Protein AF-A0A060CBF1-F1 (afdb_monomer_lite)

Organism: NCBI:txid538949

InterPro domains:
  IPR031704 Glycosyl hydrolase family 36, N-terminal [PF16875] (10-104)
  IPR038417 Alpha-galactosidase, N-terminal domain superfamily [G3DSA:2.70.98.60] (3-105)

Sequence (105 aa):
FLFWLFAKLGTNKYYLNSFSGGWGMEMKLEETLLTHGLKRIESRKEVRATQAENPSFMLSLDVPLSENYGHVIGGALAWSGNFALNFELDEFNILNIIGGINSYS

Radius of gyration: 14.05 Å; chains: 1; bounding box: 37×28×36 Å

Structure (mmCIF, N/CA/C/O backbone):
data_AF-A0A060CBF1-F1
#
_entry.id   AF-A0A060CBF1-F1
#
loop_
_atom_site.group_PDB
_atom_site.id
_atom_site.type_symbol
_atom_site.label_atom_id
_atom_site.label_alt_id
_atom_site.label_comp_id
_atom_site.label_asym_id
_atom_site.label_entity_id
_atom_site.label_seq_id
_atom_site.pdbx_PDB_ins_code
_atom_site.Cartn_x
_atom_site.Cartn_y
_atom_site.Cartn_z
_atom_site.occupancy
_atom_site.B_iso_or_equiv
_atom_site.auth_seq_id
_atom_site.auth_comp_id
_atom_site.auth_asym_id
_atom_site.auth_atom_id
_atom_site.pdbx_PDB_model_num
ATOM 1 N N . PHE A 1 1 ? -5.651 -0.949 -24.890 1.00 32.31 1 PHE A N 1
ATOM 2 C CA . PHE A 1 1 ? -6.467 -1.454 -23.770 1.00 32.31 1 PHE A CA 1
ATOM 3 C C . PHE A 1 1 ? -5.819 -0.986 -22.470 1.00 32.31 1 PHE A C 1
ATOM 5 O O . PHE A 1 1 ? -4.812 -1.557 -22.081 1.00 32.31 1 PHE A O 1
ATOM 12 N N . LEU A 1 2 ? -6.294 0.118 -21.873 1.00 39.16 2 LEU A N 1
ATOM 13 C CA . LEU A 1 2 ? -5.759 0.632 -20.602 1.00 39.16 2 LEU A CA 1
ATOM 14 C C . LEU A 1 2 ? -6.369 -0.171 -19.448 1.00 39.16 2 LEU A C 1
ATOM 16 O O . LEU A 1 2 ? -7.571 -0.082 -19.209 1.00 39.16 2 LEU A O 1
ATOM 20 N N . PHE A 1 3 ? -5.543 -0.948 -18.754 1.00 43.44 3 PHE A N 1
ATOM 21 C CA . PHE A 1 3 ? -5.921 -1.602 -17.506 1.00 43.44 3 PHE A CA 1
ATOM 22 C C . PHE A 1 3 ? -5.682 -0.597 -16.374 1.00 43.44 3 PHE A C 1
ATOM 24 O O . PHE A 1 3 ? -4.547 -0.394 -15.952 1.00 43.44 3 PHE A O 1
ATOM 31 N N . TRP A 1 4 ? -6.734 0.089 -15.933 1.00 51.44 4 TRP A N 1
ATOM 32 C CA . TRP A 1 4 ? -6.694 0.849 -14.687 1.00 51.44 4 TRP A CA 1
ATOM 33 C C . TRP A 1 4 ? -7.203 -0.052 -13.569 1.00 51.44 4 TRP A C 1
ATOM 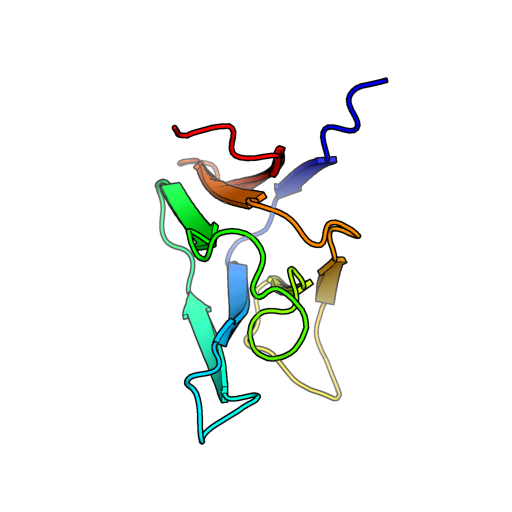35 O O . TRP A 1 4 ? -8.338 -0.526 -13.630 1.00 51.44 4 TRP A O 1
ATOM 45 N N . LEU A 1 5 ? -6.373 -0.297 -12.555 1.00 63.59 5 LEU A N 1
ATOM 46 C CA . LEU A 1 5 ? -6.844 -0.929 -11.328 1.00 63.59 5 LEU A CA 1
ATOM 47 C C . LEU A 1 5 ? -7.528 0.146 -10.484 1.00 63.59 5 LEU A C 1
ATOM 49 O O . LEU A 1 5 ? -6.868 1.096 -10.066 1.00 63.59 5 LEU A O 1
ATOM 53 N N . PHE A 1 6 ? -8.826 -0.026 -10.240 1.00 64.38 6 PHE A N 1
ATOM 54 C CA . PHE A 1 6 ? -9.597 0.770 -9.292 1.00 64.38 6 PHE A CA 1
ATOM 55 C C . PHE A 1 6 ? -10.161 -0.156 -8.222 1.00 64.38 6 PHE A C 1
ATOM 57 O O . PHE A 1 6 ? -10.951 -1.049 -8.525 1.00 64.38 6 PHE A O 1
ATOM 64 N N . ALA A 1 7 ? -9.773 0.066 -6.971 1.00 73.50 7 ALA A N 1
ATOM 65 C CA . ALA A 1 7 ? -10.367 -0.606 -5.822 1.00 73.50 7 ALA A CA 1
ATOM 66 C C . ALA A 1 7 ? -10.788 0.440 -4.788 1.00 73.50 7 ALA A C 1
ATOM 68 O O . ALA A 1 7 ? -10.024 1.363 -4.500 1.00 73.50 7 ALA A O 1
ATOM 69 N N . LYS A 1 8 ? -12.008 0.292 -4.257 1.00 74.94 8 LYS A N 1
ATOM 70 C CA . LYS A 1 8 ? -12.546 1.112 -3.169 1.00 74.94 8 LYS A CA 1
ATOM 71 C C . LYS A 1 8 ? -12.842 0.230 -1.971 1.00 74.94 8 LYS A C 1
ATOM 73 O O . LYS A 1 8 ? -13.545 -0.769 -2.109 1.00 74.94 8 LYS A O 1
ATOM 78 N N . LEU A 1 9 ? -12.311 0.603 -0.817 1.00 78.31 9 LEU A N 1
ATOM 79 C CA . LEU A 1 9 ? -12.472 -0.127 0.437 1.00 78.31 9 LEU A CA 1
ATOM 80 C C . LEU A 1 9 ? -12.969 0.839 1.512 1.00 78.31 9 LEU A C 1
ATOM 82 O O . LEU A 1 9 ? -12.642 2.021 1.458 1.00 78.31 9 LEU A O 1
ATOM 86 N N . GLY A 1 10 ? -13.780 0.350 2.451 1.00 75.62 10 GLY A N 1
ATOM 87 C CA . GLY A 1 10 ? -14.276 1.124 3.592 1.00 75.62 10 GLY A CA 1
ATOM 88 C C . GLY A 1 10 ? -13.987 0.389 4.896 1.00 75.62 10 GLY A C 1
ATOM 89 O O . GLY A 1 10 ? -14.667 -0.584 5.213 1.00 75.62 10 GLY A O 1
ATOM 90 N N . THR A 1 11 ? -12.968 0.832 5.626 1.00 76.75 11 THR A N 1
ATOM 91 C CA . THR A 1 11 ? -12.490 0.273 6.902 1.00 76.75 11 THR A CA 1
ATOM 92 C C . THR A 1 11 ? -12.040 1.415 7.808 1.00 76.75 11 THR A C 1
ATOM 94 O O . THR A 1 11 ? -12.034 2.566 7.385 1.00 76.75 11 THR A O 1
ATOM 97 N N . ASN A 1 12 ? -11.694 1.139 9.065 1.00 78.56 12 ASN A N 1
ATOM 98 C CA . ASN A 1 12 ? -11.328 2.188 10.014 1.00 78.56 12 ASN A CA 1
ATOM 99 C C . ASN A 1 12 ? -9.842 2.570 9.901 1.00 78.56 12 ASN A C 1
ATOM 101 O O . ASN A 1 12 ? -9.485 3.739 10.029 1.00 78.56 12 ASN A O 1
ATOM 105 N N . LYS A 1 13 ? -8.964 1.587 9.656 1.00 83.12 13 LYS A N 1
ATOM 106 C CA . LYS A 1 13 ? -7.517 1.804 9.479 1.00 83.12 13 LYS A CA 1
ATOM 107 C C . LYS A 1 13 ? -6.952 0.954 8.349 1.00 83.12 13 LYS A C 1
ATOM 109 O O . LYS A 1 13 ? -7.370 -0.188 8.159 1.00 83.12 13 LYS A O 1
ATOM 114 N N . TYR A 1 14 ? -5.944 1.493 7.667 1.00 86.69 14 TYR A N 1
ATOM 115 C CA . TYR A 1 14 ? -5.228 0.800 6.600 1.00 86.69 14 TYR A CA 1
ATOM 116 C C . TYR A 1 14 ? -3.725 0.845 6.845 1.00 86.69 14 TYR A C 1
ATOM 118 O O . TYR A 1 14 ? -3.140 1.920 6.989 1.00 86.69 14 TYR A O 1
ATOM 126 N N . TYR A 1 15 ? -3.098 -0.323 6.845 1.00 86.69 15 TYR A N 1
ATOM 127 C CA . TYR A 1 15 ? -1.652 -0.463 6.954 1.00 86.69 15 TYR A CA 1
ATOM 128 C C . TYR A 1 15 ? -1.103 -0.876 5.596 1.00 86.69 15 TYR A C 1
ATOM 130 O O . TYR A 1 15 ? -1.339 -1.992 5.130 1.00 86.69 15 TYR A O 1
ATOM 138 N N . LEU A 1 16 ? -0.403 0.049 4.943 1.00 86.00 16 LEU A N 1
ATOM 139 C CA . LEU A 1 16 ? 0.256 -0.197 3.672 1.00 86.00 16 LEU A CA 1
ATOM 140 C C . LEU A 1 16 ? 1.612 -0.839 3.930 1.00 86.00 16 LEU A C 1
ATOM 142 O O . LEU A 1 16 ? 2.526 -0.209 4.451 1.00 86.00 16 LEU A O 1
ATOM 146 N N . ASN A 1 17 ? 1.723 -2.090 3.524 1.00 83.38 17 ASN A N 1
ATOM 147 C CA . ASN A 1 17 ? 2.941 -2.867 3.533 1.00 83.38 17 ASN A CA 1
ATOM 148 C C . ASN A 1 17 ? 3.526 -2.858 2.122 1.00 83.38 17 ASN A C 1
ATOM 150 O O . ASN A 1 17 ? 2.978 -3.459 1.193 1.00 83.38 17 ASN A O 1
ATOM 154 N N . SER A 1 18 ? 4.626 -2.131 1.958 1.00 75.38 18 SER A N 1
ATOM 155 C CA . SER A 1 18 ? 5.378 -2.077 0.708 1.00 75.38 18 SER A CA 1
ATOM 156 C C . SER A 1 18 ? 6.739 -2.725 0.879 1.00 75.38 18 SER A C 1
ATOM 158 O O . SER A 1 18 ? 7.385 -2.578 1.914 1.00 75.38 18 SER A O 1
ATOM 160 N N . PHE A 1 19 ? 7.187 -3.410 -0.165 1.00 70.38 19 PHE A N 1
ATOM 161 C CA . PHE A 1 19 ? 8.537 -3.946 -0.222 1.00 70.38 19 PHE A CA 1
ATOM 162 C C . PHE A 1 19 ? 9.444 -2.889 -0.847 1.00 70.38 19 PHE A C 1
ATOM 164 O O . PHE A 1 19 ? 9.385 -2.657 -2.054 1.00 70.38 19 PHE A O 1
ATOM 171 N N . SER A 1 20 ? 10.261 -2.225 -0.029 1.00 61.28 20 SER A N 1
ATOM 172 C CA . SER A 1 20 ? 11.297 -1.312 -0.510 1.00 61.28 20 SER A CA 1
ATOM 173 C C . SER A 1 20 ? 12.654 -2.025 -0.479 1.00 61.28 20 SER A C 1
ATOM 175 O O . SER A 1 20 ? 13.016 -2.708 0.481 1.00 61.28 20 SER A O 1
ATOM 177 N N . GLY A 1 21 ? 13.389 -1.950 -1.592 1.00 50.25 21 GLY A N 1
ATOM 178 C CA . GLY A 1 21 ? 14.660 -2.647 -1.784 1.00 50.25 21 GLY A CA 1
ATOM 179 C C . GLY A 1 21 ? 15.700 -1.735 -2.424 1.00 50.25 21 GLY A C 1
ATOM 180 O O . GLY A 1 21 ? 15.535 -1.269 -3.552 1.00 50.25 21 GLY A O 1
ATOM 181 N N . GLY A 1 22 ? 16.782 -1.464 -1.696 1.00 47.03 22 GLY A N 1
ATOM 182 C CA . GLY A 1 22 ? 17.989 -0.847 -2.246 1.00 47.03 22 GLY A CA 1
ATOM 183 C C . GLY A 1 22 ? 18.935 -1.915 -2.793 1.00 47.03 22 GLY A C 1
ATOM 184 O O . GLY A 1 22 ? 18.911 -3.056 -2.336 1.00 47.03 22 GLY A O 1
ATOM 185 N N . TRP A 1 23 ? 19.793 -1.550 -3.751 1.00 38.19 23 TRP A N 1
ATOM 186 C CA 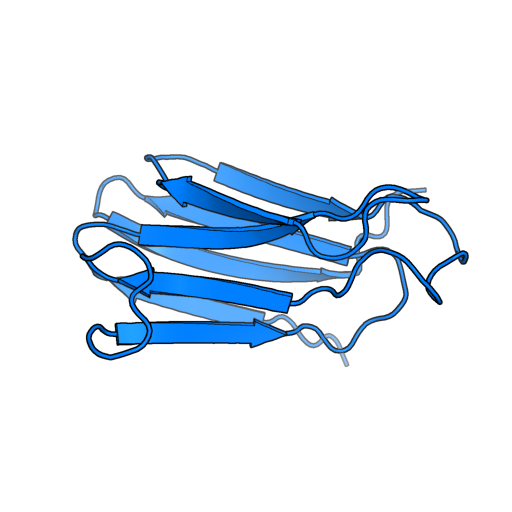. TRP A 1 23 ? 20.847 -2.439 -4.258 1.00 38.19 23 TRP A CA 1
ATOM 187 C C . TRP A 1 23 ? 21.743 -2.870 -3.077 1.00 38.19 23 TRP A C 1
ATOM 189 O O . TRP A 1 23 ? 22.424 -2.032 -2.489 1.00 38.19 23 TRP A O 1
ATOM 199 N N . GLY A 1 24 ? 21.675 -4.149 -2.684 1.00 43.03 24 GLY A N 1
ATOM 200 C CA . GLY A 1 24 ? 22.384 -4.717 -1.523 1.00 43.03 24 GLY A CA 1
ATOM 201 C C . GLY A 1 24 ? 21.539 -4.988 -0.263 1.00 43.03 24 GLY A C 1
ATOM 202 O O . GLY A 1 24 ? 22.054 -5.594 0.672 1.00 43.03 24 GLY A O 1
ATOM 203 N N . MET A 1 25 ? 20.261 -4.591 -0.228 1.00 46.34 25 MET A N 1
ATOM 204 C CA . MET A 1 25 ? 19.288 -4.920 0.832 1.00 46.34 25 MET A CA 1
ATOM 205 C C . MET A 1 25 ? 17.896 -5.090 0.205 1.00 46.34 25 MET A C 1
ATOM 207 O O . MET A 1 25 ? 17.021 -4.230 0.329 1.00 46.34 25 MET A O 1
ATOM 211 N N . GLU A 1 26 ? 17.719 -6.178 -0.539 1.00 50.22 26 GLU A N 1
ATOM 212 C CA . GLU A 1 26 ? 16.463 -6.513 -1.211 1.00 50.22 26 GLU A CA 1
ATOM 213 C C . GLU A 1 26 ? 15.462 -7.102 -0.196 1.00 50.22 26 GLU A C 1
ATOM 215 O O . GLU A 1 26 ? 15.834 -7.920 0.640 1.00 50.22 26 GLU A O 1
ATOM 220 N N . MET A 1 27 ? 14.190 -6.690 -0.277 1.00 58.06 27 MET A N 1
ATOM 221 C CA . MET A 1 27 ? 13.056 -7.164 0.545 1.00 58.06 27 MET A CA 1
ATOM 222 C C . MET A 1 27 ? 12.934 -6.626 1.980 1.00 58.06 27 MET A C 1
ATOM 224 O O . MET A 1 27 ? 12.592 -7.376 2.898 1.00 58.06 27 MET A O 1
ATOM 228 N N . LYS A 1 28 ? 13.113 -5.319 2.204 1.00 61.06 28 LYS A N 1
ATOM 229 C CA . LYS A 1 28 ? 12.673 -4.740 3.478 1.00 61.06 28 LYS A CA 1
ATOM 230 C C . LYS A 1 28 ? 11.163 -4.497 3.432 1.00 61.06 28 LYS A C 1
ATOM 232 O O . LYS A 1 28 ? 10.669 -3.751 2.589 1.00 61.06 28 LYS A O 1
ATOM 237 N N . LEU A 1 29 ? 10.434 -5.159 4.328 1.00 71.88 29 LEU A N 1
ATOM 238 C CA . LEU A 1 29 ? 9.023 -4.875 4.557 1.00 71.88 29 LEU A CA 1
ATOM 239 C C . LEU A 1 29 ? 8.923 -3.541 5.302 1.00 71.88 29 LEU A C 1
ATOM 241 O O . LEU A 1 29 ? 9.367 -3.432 6.446 1.00 71.88 29 LEU A O 1
ATOM 245 N N . GLU A 1 30 ? 8.364 -2.529 4.650 1.00 73.88 30 GLU A N 1
ATOM 246 C CA . GLU A 1 30 ? 7.995 -1.275 5.294 1.00 73.88 30 GLU A CA 1
ATOM 247 C C . GLU A 1 30 ? 6.485 -1.230 5.479 1.00 73.88 30 GLU A C 1
ATOM 249 O O . GLU A 1 30 ? 5.725 -1.095 4.517 1.00 73.88 30 GLU A O 1
ATOM 254 N N . GLU A 1 31 ? 6.065 -1.325 6.739 1.00 81.12 31 GLU A N 1
ATOM 255 C CA . GLU A 1 31 ? 4.692 -1.062 7.143 1.00 81.12 31 GLU A CA 1
ATOM 256 C C . GLU A 1 31 ? 4.523 0.436 7.407 1.00 81.12 31 GLU A C 1
ATOM 258 O O . GLU A 1 31 ? 5.226 1.033 8.221 1.00 81.12 31 GLU A O 1
ATOM 263 N N . THR A 1 32 ? 3.580 1.059 6.710 1.00 83.06 32 THR A N 1
ATOM 264 C CA . THR A 1 32 ? 3.208 2.458 6.901 1.00 83.06 32 THR A CA 1
ATOM 265 C C . THR A 1 32 ? 1.711 2.548 7.150 1.00 83.06 32 THR A C 1
ATOM 267 O O . THR A 1 32 ? 0.909 2.122 6.320 1.00 83.06 32 THR A O 1
ATOM 270 N N . LEU A 1 33 ? 1.315 3.150 8.273 1.00 85.44 33 LEU A N 1
ATOM 271 C CA . LEU A 1 33 ? -0.083 3.511 8.504 1.00 85.44 33 LEU A CA 1
ATOM 272 C C . LEU A 1 33 ? -0.501 4.582 7.487 1.00 85.44 33 LEU A C 1
ATOM 274 O O . LEU A 1 33 ? 0.124 5.642 7.406 1.00 85.44 33 LEU A O 1
ATOM 278 N N . LEU A 1 34 ? -1.562 4.316 6.730 1.00 84.44 34 LEU A N 1
ATOM 279 C CA . LEU A 1 34 ? -2.167 5.318 5.864 1.00 84.44 34 LEU A CA 1
ATOM 280 C C . LEU A 1 34 ? -2.983 6.290 6.712 1.00 84.44 34 LEU A C 1
ATOM 282 O O . LEU A 1 34 ? -3.882 5.902 7.456 1.00 84.44 34 LEU A O 1
ATOM 286 N N . THR A 1 35 ? -2.648 7.565 6.583 1.00 86.25 35 THR A N 1
ATOM 287 C CA . THR A 1 35 ? -3.412 8.685 7.130 1.00 86.25 35 THR A CA 1
ATOM 288 C C . THR A 1 35 ? -4.257 9.314 6.030 1.00 86.25 35 THR A C 1
ATOM 290 O O . THR A 1 35 ? -4.018 9.061 4.849 1.00 86.25 35 THR A O 1
ATOM 293 N N . HIS A 1 36 ? -5.215 10.163 6.407 1.00 86.19 36 HIS A N 1
ATOM 294 C CA . HIS A 1 36 ? -5.996 10.935 5.440 1.00 86.19 36 HIS A CA 1
ATOM 295 C C . HIS A 1 36 ? -5.078 11.690 4.468 1.00 86.19 36 HIS A C 1
ATOM 297 O O . HIS A 1 36 ? -4.061 12.263 4.879 1.00 86.19 36 HIS A O 1
ATOM 303 N N . GLY A 1 37 ? -5.438 11.666 3.185 1.00 86.44 37 GLY A N 1
ATOM 304 C CA . GLY A 1 37 ? -4.658 12.240 2.094 1.00 86.44 37 GLY A CA 1
ATOM 305 C C . GLY A 1 37 ? -4.152 11.204 1.089 1.00 86.44 37 GLY A C 1
ATOM 306 O O . GLY A 1 37 ? -4.649 10.083 0.998 1.00 86.44 37 GLY A O 1
ATOM 307 N N . LEU A 1 38 ? -3.156 11.608 0.299 1.00 85.25 38 LEU A N 1
ATOM 308 C CA . LEU A 1 38 ? -2.604 10.819 -0.800 1.00 85.25 38 LEU A CA 1
ATOM 309 C C . LEU A 1 38 ? -1.225 10.262 -0.431 1.00 85.25 38 LEU A C 1
ATOM 311 O O . LEU A 1 38 ? -0.268 11.014 -0.237 1.00 85.25 38 LEU A O 1
ATOM 315 N N . LYS A 1 39 ? -1.088 8.938 -0.448 1.00 85.88 39 LYS A N 1
ATOM 316 C CA . LYS A 1 39 ? 0.203 8.250 -0.461 1.00 85.88 39 LYS A CA 1
ATOM 317 C C . LYS A 1 39 ? 0.462 7.714 -1.864 1.00 85.88 39 LYS A C 1
ATOM 319 O O . LYS A 1 39 ? -0.309 6.918 -2.389 1.00 85.88 39 LYS A O 1
ATOM 324 N N . ARG A 1 40 ? 1.573 8.125 -2.470 1.00 81.31 40 ARG A N 1
ATOM 325 C CA . ARG A 1 40 ? 1.995 7.651 -3.792 1.00 81.31 40 ARG A CA 1
ATOM 326 C C . ARG A 1 40 ? 3.257 6.810 -3.672 1.00 81.31 40 ARG A C 1
ATOM 328 O O . ARG A 1 40 ? 4.216 7.230 -3.029 1.00 81.31 40 ARG A O 1
ATOM 335 N N . ILE A 1 41 ? 3.246 5.647 -4.312 1.00 78.00 41 ILE A N 1
ATOM 336 C CA . ILE A 1 41 ? 4.425 4.819 -4.560 1.00 78.00 41 ILE A CA 1
ATOM 337 C C . ILE A 1 41 ? 4.683 4.871 -6.061 1.00 78.00 41 ILE A C 1
ATOM 339 O O . ILE A 1 41 ? 3.820 4.515 -6.861 1.00 78.00 41 ILE A O 1
ATOM 343 N N . GLU A 1 42 ? 5.861 5.334 -6.454 1.00 71.62 42 GLU A N 1
ATOM 344 C CA . GLU A 1 42 ? 6.262 5.381 -7.854 1.00 71.62 42 GLU A CA 1
ATOM 345 C C . GLU A 1 42 ? 7.671 4.838 -8.032 1.00 71.62 42 GLU A C 1
ATOM 347 O O . GLU A 1 42 ? 8.544 5.072 -7.197 1.00 71.62 42 GLU A O 1
ATOM 352 N N . SER A 1 43 ? 7.884 4.148 -9.150 1.00 66.69 43 SER A N 1
ATOM 353 C CA . SER A 1 43 ? 9.221 3.774 -9.595 1.00 66.69 43 SER A CA 1
ATOM 354 C C . SER A 1 43 ? 9.629 4.673 -10.756 1.00 66.69 43 SER A C 1
ATOM 356 O O . SER A 1 43 ? 8.913 4.770 -11.755 1.00 66.69 43 SER A O 1
ATOM 358 N N . ARG A 1 44 ? 10.770 5.358 -10.606 1.00 60.19 44 ARG A N 1
ATOM 359 C CA . ARG A 1 44 ? 11.382 6.230 -11.631 1.00 60.19 44 ARG A CA 1
ATOM 360 C C . ARG A 1 44 ? 12.625 5.608 -12.278 1.00 60.19 44 ARG A C 1
ATOM 362 O O . ARG A 1 44 ? 13.396 6.303 -12.932 1.00 60.19 44 ARG A O 1
ATOM 369 N N . LYS A 1 45 ? 12.883 4.318 -12.048 1.00 54.62 45 LYS A N 1
ATOM 370 C CA . LYS A 1 45 ? 14.058 3.639 -12.605 1.00 54.62 45 LYS A CA 1
ATOM 371 C C . LYS A 1 45 ? 13.743 3.188 -14.031 1.00 54.62 45 LYS A C 1
ATOM 373 O O . LYS A 1 45 ? 13.220 2.097 -14.240 1.00 54.62 45 LYS A O 1
ATOM 378 N N . GLU A 1 46 ? 14.082 4.025 -15.008 1.00 49.81 46 GLU A N 1
ATOM 379 C CA . GLU A 1 46 ? 14.045 3.675 -16.432 1.00 49.81 46 GLU A CA 1
ATOM 380 C C . GLU A 1 46 ? 14.729 2.316 -16.684 1.00 49.81 46 GLU A C 1
ATOM 382 O O . GLU A 1 46 ? 15.886 2.126 -16.313 1.00 49.81 46 GLU A O 1
ATOM 387 N N . VAL A 1 47 ? 13.999 1.361 -17.280 1.00 44.97 47 VAL A N 1
ATOM 388 C CA . VAL A 1 47 ? 14.467 0.115 -17.943 1.00 44.97 47 VAL A CA 1
ATOM 389 C C . VAL A 1 47 ? 15.600 -0.663 -17.225 1.00 44.97 47 VAL A C 1
ATOM 391 O O . VAL A 1 47 ? 16.352 -1.416 -17.833 1.00 44.97 47 VAL A O 1
ATOM 394 N N . ARG A 1 48 ? 15.722 -0.566 -15.897 1.00 45.81 48 ARG A N 1
ATOM 395 C CA . ARG A 1 48 ? 16.553 -1.466 -15.068 1.00 45.81 48 ARG A CA 1
ATOM 396 C C . ARG A 1 48 ? 15.681 -2.304 -14.134 1.00 45.81 48 ARG A C 1
ATOM 398 O O . ARG A 1 48 ? 16.021 -2.559 -12.982 1.00 45.81 48 ARG A O 1
ATOM 405 N N . ALA A 1 49 ? 14.535 -2.733 -14.648 1.00 43.03 49 ALA A N 1
ATOM 406 C CA . ALA A 1 49 ? 13.502 -3.461 -13.923 1.00 43.03 49 ALA A CA 1
ATOM 407 C C . ALA A 1 49 ? 13.696 -4.986 -13.973 1.00 43.03 49 ALA A C 1
ATOM 409 O O . ALA A 1 49 ? 12.810 -5.734 -14.379 1.00 43.03 49 ALA A O 1
ATOM 410 N N . THR A 1 50 ? 14.869 -5.465 -13.564 1.00 41.28 50 THR A N 1
ATOM 411 C CA . THR A 1 50 ? 15.085 -6.908 -13.352 1.00 41.28 50 THR A CA 1
ATOM 412 C C . THR A 1 50 ? 15.529 -7.249 -11.931 1.00 41.28 50 THR A C 1
ATOM 414 O O . THR A 1 50 ? 15.651 -8.428 -11.631 1.00 41.28 50 THR A O 1
ATOM 417 N N . GLN A 1 51 ? 15.695 -6.285 -11.013 1.00 44.44 51 GLN A N 1
ATOM 418 C CA . GLN A 1 51 ? 16.177 -6.650 -9.669 1.00 44.44 51 GLN A CA 1
ATOM 419 C C . GLN A 1 51 ? 15.512 -6.028 -8.437 1.00 44.44 51 GLN A C 1
ATOM 421 O O . GLN A 1 51 ? 15.417 -6.734 -7.445 1.00 44.44 51 GLN A O 1
ATOM 426 N N . ALA A 1 52 ? 15.021 -4.785 -8.431 1.00 45.59 52 ALA A N 1
ATOM 427 C CA . ALA A 1 52 ? 14.819 -4.131 -7.124 1.00 45.59 52 ALA A CA 1
ATOM 428 C C . ALA A 1 52 ? 13.369 -3.884 -6.677 1.00 45.59 52 ALA A C 1
ATOM 430 O O . ALA A 1 52 ? 13.115 -3.843 -5.477 1.00 45.59 52 ALA A O 1
ATOM 431 N N . GLU A 1 53 ? 12.415 -3.677 -7.587 1.00 51.62 53 GLU A N 1
ATOM 432 C CA . GLU A 1 53 ? 11.097 -3.153 -7.203 1.00 51.62 53 GLU A CA 1
ATOM 433 C C . GLU A 1 53 ? 9.995 -4.007 -7.814 1.00 51.62 53 GLU A C 1
ATOM 435 O O . GLU A 1 53 ? 9.665 -3.893 -8.993 1.00 51.62 53 GLU A O 1
ATOM 440 N N . ASN A 1 54 ? 9.452 -4.909 -6.998 1.00 56.25 54 ASN A N 1
ATOM 441 C CA . ASN A 1 54 ? 8.220 -5.597 -7.334 1.00 56.25 54 ASN A CA 1
ATOM 442 C C . ASN A 1 54 ? 7.067 -4.612 -7.077 1.00 56.25 54 ASN A C 1
ATOM 444 O O . ASN A 1 54 ? 6.940 -4.130 -5.948 1.00 56.25 54 ASN A O 1
ATOM 448 N N . PRO A 1 55 ? 6.229 -4.285 -8.073 1.00 65.06 55 PRO A N 1
ATOM 449 C CA . PRO A 1 55 ? 5.037 -3.446 -7.909 1.00 65.06 55 PRO A CA 1
ATOM 450 C C . PRO A 1 55 ? 3.909 -4.198 -7.172 1.00 65.06 55 PRO A C 1
ATOM 452 O O . PRO A 1 55 ? 2.754 -4.227 -7.605 1.00 65.06 55 PRO A O 1
ATOM 455 N N . SER A 1 56 ? 4.262 -4.840 -6.063 1.00 70.19 56 SER A N 1
ATOM 456 C CA . SER A 1 56 ? 3.383 -5.564 -5.161 1.00 70.19 56 SER A CA 1
ATOM 457 C C . SER A 1 56 ? 3.228 -4.789 -3.861 1.00 70.19 56 SER A C 1
ATOM 459 O O . SER A 1 56 ? 4.214 -4.325 -3.285 1.00 70.19 56 SER A O 1
ATOM 461 N N . PHE A 1 57 ? 2.001 -4.701 -3.374 1.00 80.38 57 PHE A N 1
ATOM 462 C CA . PHE A 1 57 ? 1.662 -4.114 -2.089 1.00 80.38 57 PHE A CA 1
ATOM 463 C C . PHE A 1 57 ? 0.717 -5.038 -1.327 1.00 80.38 57 PHE A C 1
ATOM 465 O O . PHE A 1 57 ? -0.070 -5.788 -1.912 1.00 80.38 57 PHE A O 1
ATOM 472 N N . MET A 1 58 ? 0.782 -4.957 -0.006 1.00 84.56 58 MET A N 1
ATOM 473 C CA . MET A 1 58 ? -0.176 -5.581 0.894 1.00 84.56 58 MET A CA 1
ATOM 474 C C . MET A 1 58 ? -0.853 -4.493 1.721 1.00 84.56 58 MET A C 1
ATOM 476 O O . MET A 1 58 ? -0.207 -3.559 2.184 1.00 84.56 58 MET A O 1
ATOM 480 N N . LEU A 1 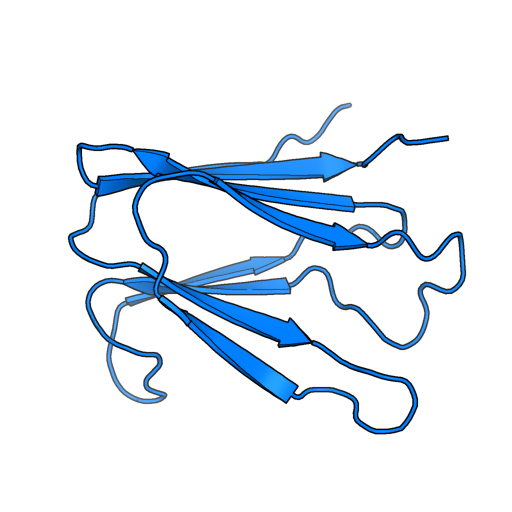59 ? -2.164 -4.595 1.891 1.00 85.00 59 LEU A N 1
ATOM 481 C CA . LEU A 1 59 ? -2.964 -3.690 2.704 1.00 85.00 59 LEU A CA 1
ATOM 482 C C . LEU A 1 59 ? -3.637 -4.480 3.810 1.00 85.00 59 LEU A C 1
ATOM 484 O O . LEU A 1 59 ? -4.546 -5.259 3.533 1.00 85.00 59 LEU A O 1
ATOM 488 N N . SER A 1 60 ? -3.216 -4.266 5.049 1.00 85.56 60 SER A N 1
ATOM 489 C CA . SER A 1 60 ? -3.899 -4.839 6.209 1.00 85.56 60 SER A CA 1
ATOM 490 C C . SER A 1 60 ? -5.014 -3.900 6.655 1.00 85.56 60 SER A C 1
ATOM 492 O O . SER A 1 60 ? -4.817 -2.683 6.749 1.00 85.56 60 SER A O 1
ATOM 494 N N . LEU A 1 61 ? -6.194 -4.464 6.896 1.00 84.75 61 LEU A N 1
ATOM 495 C CA . LEU A 1 61 ? -7.392 -3.738 7.299 1.00 84.75 61 LEU A CA 1
ATOM 496 C C . LEU A 1 61 ? -7.569 -3.831 8.815 1.00 84.75 61 LEU A C 1
ATOM 498 O O . LEU A 1 61 ? -7.565 -4.930 9.368 1.00 84.75 61 LEU A O 1
ATOM 502 N N . ASP A 1 62 ? -7.756 -2.679 9.460 1.00 80.88 62 ASP A N 1
ATOM 503 C CA . ASP A 1 62 ? -8.004 -2.460 10.896 1.00 80.88 62 ASP A CA 1
ATOM 504 C C . ASP A 1 62 ? -6.876 -2.876 11.854 1.00 80.88 62 ASP A C 1
ATOM 506 O O . ASP A 1 62 ? -6.651 -2.205 12.865 1.00 80.88 62 ASP A O 1
ATOM 510 N N . VAL A 1 63 ? -6.138 -3.935 11.527 1.00 81.38 63 VAL A N 1
ATOM 511 C CA . VAL A 1 63 ? -5.021 -4.475 12.302 1.00 81.38 63 VAL A CA 1
ATOM 512 C C . VAL A 1 63 ? -3.711 -4.408 11.505 1.00 81.38 63 VAL A C 1
ATOM 514 O O . VAL A 1 63 ? -3.746 -4.511 10.275 1.00 81.38 63 VAL A O 1
ATOM 517 N N . PRO A 1 64 ? -2.556 -4.252 12.182 1.00 77.94 64 PRO A N 1
ATOM 518 C CA . PRO A 1 64 ? -1.241 -4.424 11.563 1.00 77.94 64 PRO A CA 1
ATOM 519 C C . PRO A 1 64 ? -1.103 -5.803 10.911 1.00 77.94 64 PRO A C 1
ATOM 521 O O . PRO A 1 64 ? -1.820 -6.740 11.276 1.00 77.94 64 PRO A O 1
ATOM 524 N N . LEU A 1 65 ? -0.171 -5.943 9.965 1.00 72.69 65 LEU A N 1
ATOM 525 C CA . LEU A 1 65 ? 0.083 -7.222 9.301 1.00 72.69 65 LEU A CA 1
ATOM 526 C C . LEU A 1 65 ? 0.401 -8.315 10.336 1.00 72.69 65 LEU A C 1
ATOM 528 O O . LEU A 1 65 ? 1.356 -8.209 11.104 1.00 72.69 65 LEU A O 1
ATOM 532 N N . SER A 1 66 ? -0.394 -9.384 10.343 1.00 71.75 66 SER A N 1
ATOM 533 C CA . SER A 1 66 ? -0.146 -10.572 11.157 1.00 71.75 66 SER A CA 1
ATOM 534 C C . SER A 1 66 ? -0.283 -11.818 10.291 1.00 71.75 66 SER A C 1
ATOM 536 O O . SER A 1 66 ? -1.210 -11.930 9.494 1.00 71.75 66 SER A O 1
ATOM 538 N N . GLU A 1 67 ? 0.647 -12.761 10.438 1.00 71.81 67 GLU A N 1
ATOM 539 C CA . GLU A 1 67 ? 0.688 -13.989 9.629 1.00 71.81 67 GLU A CA 1
ATOM 540 C C . GLU A 1 67 ? -0.513 -14.908 9.876 1.00 71.81 67 GLU A C 1
ATOM 542 O O . GLU A 1 67 ? -0.891 -15.687 9.006 1.00 71.81 67 GLU A O 1
ATOM 547 N N . ASN A 1 68 ? -1.112 -14.823 11.065 1.00 72.25 68 ASN A N 1
ATOM 548 C CA . ASN A 1 68 ? -2.109 -15.787 11.521 1.00 72.25 68 ASN A CA 1
ATOM 549 C C . ASN A 1 68 ? -3.539 -15.225 11.538 1.00 72.25 68 ASN A C 1
ATOM 551 O O . ASN A 1 68 ? -4.491 -16.004 11.563 1.00 72.25 68 ASN A O 1
ATOM 555 N N . TYR A 1 69 ? -3.712 -13.897 11.548 1.00 69.31 69 TYR A N 1
ATOM 556 C CA . TYR A 1 69 ? -5.016 -13.257 11.749 1.00 69.31 69 TYR A CA 1
ATOM 557 C C . TYR A 1 69 ? -5.097 -11.900 11.042 1.00 69.31 69 TYR A C 1
ATOM 559 O O . TYR A 1 69 ? -4.123 -11.159 10.994 1.00 69.31 69 TYR A O 1
ATOM 567 N N . GLY A 1 70 ? -6.288 -11.529 10.574 1.00 71.44 70 GLY A N 1
ATOM 568 C CA . GLY A 1 70 ? -6.543 -10.222 9.965 1.00 71.44 70 GLY A CA 1
ATOM 569 C C . GLY A 1 70 ? -6.947 -10.314 8.499 1.00 71.44 70 GLY A C 1
ATOM 570 O O . GLY A 1 70 ? -6.743 -11.326 7.832 1.00 71.44 70 GLY A O 1
ATOM 571 N N . HIS A 1 71 ? -7.566 -9.244 8.006 1.00 79.00 71 HIS A N 1
ATOM 572 C CA . HIS A 1 71 ? -7.943 -9.130 6.604 1.00 79.00 71 HIS A CA 1
ATOM 573 C C . HIS A 1 71 ? -6.843 -8.375 5.870 1.00 79.00 71 HIS A C 1
ATOM 575 O O . HIS A 1 71 ? -6.584 -7.210 6.167 1.00 79.00 71 HIS A O 1
ATOM 581 N N . VAL A 1 72 ? -6.199 -9.048 4.919 1.00 80.94 72 VAL A N 1
ATOM 582 C CA . VAL A 1 72 ? -5.130 -8.471 4.105 1.00 80.94 72 VAL A CA 1
ATOM 583 C C . VAL A 1 72 ? -5.539 -8.518 2.642 1.00 80.94 72 VAL A C 1
ATOM 585 O O . VAL A 1 72 ? -5.988 -9.545 2.138 1.00 80.94 72 VAL A O 1
ATOM 588 N N . ILE A 1 73 ? -5.370 -7.396 1.954 1.00 81.88 73 ILE A N 1
ATOM 589 C CA . ILE A 1 73 ? -5.582 -7.266 0.519 1.00 81.88 73 ILE A CA 1
ATOM 590 C C . ILE A 1 73 ? -4.215 -7.147 -0.140 1.00 81.88 73 ILE A C 1
ATOM 592 O O . ILE A 1 73 ? -3.520 -6.145 0.012 1.00 81.88 73 ILE A O 1
ATOM 596 N N . GLY A 1 74 ? -3.825 -8.191 -0.866 1.00 79.75 74 GLY A N 1
ATOM 597 C CA . GLY A 1 74 ? -2.636 -8.181 -1.709 1.00 79.75 74 GLY A CA 1
ATOM 598 C C . GLY A 1 74 ? -2.980 -7.718 -3.119 1.00 79.75 74 GLY A C 1
ATOM 599 O O . GLY A 1 74 ? -3.891 -8.259 -3.744 1.00 79.75 74 GLY A O 1
ATOM 600 N N . GLY A 1 75 ? -2.239 -6.739 -3.628 1.00 75.62 75 GLY A N 1
ATOM 601 C CA . GLY A 1 75 ? -2.318 -6.303 -5.016 1.00 75.62 75 GLY A CA 1
ATOM 602 C C . GLY A 1 75 ? -0.934 -6.297 -5.645 1.00 75.62 75 GLY A C 1
ATOM 603 O O . GLY A 1 75 ? 0.029 -5.848 -5.033 1.00 75.62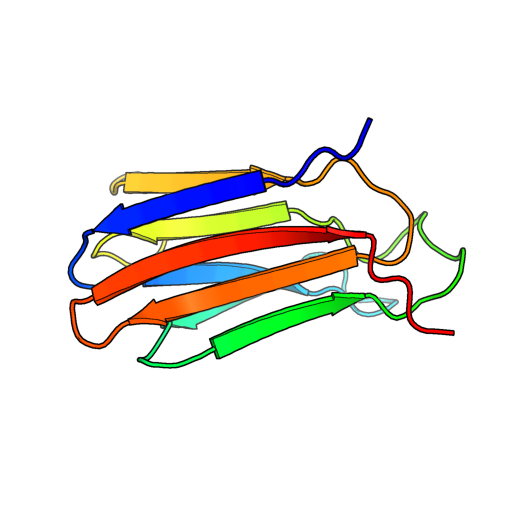 75 GLY A O 1
ATOM 604 N N . ALA A 1 76 ? -0.823 -6.791 -6.874 1.00 71.06 76 ALA A N 1
ATOM 605 C CA . ALA A 1 76 ? 0.399 -6.682 -7.656 1.00 71.06 76 ALA A CA 1
ATOM 606 C C . ALA A 1 76 ? 0.060 -6.201 -9.063 1.00 71.06 76 ALA A C 1
ATOM 608 O O . ALA A 1 76 ? -0.837 -6.736 -9.716 1.00 71.06 76 ALA 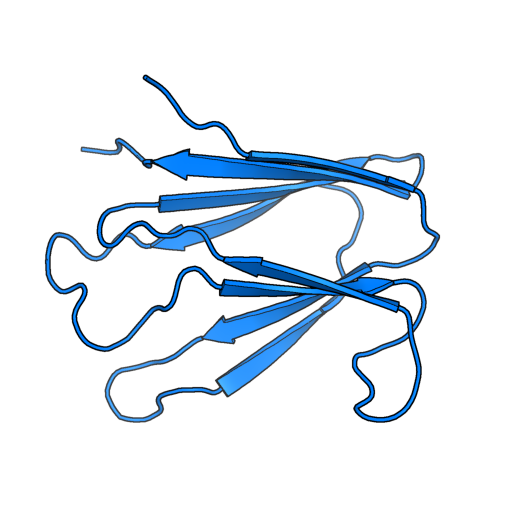A O 1
ATOM 609 N N . LEU A 1 77 ? 0.769 -5.177 -9.526 1.00 69.56 77 LEU A N 1
ATOM 610 C CA . LEU A 1 77 ? 0.651 -4.702 -10.896 1.00 69.56 77 LEU A CA 1
ATOM 611 C C . LEU A 1 77 ? 1.662 -5.466 -11.751 1.00 69.56 77 LEU A C 1
ATOM 613 O O . LEU A 1 77 ? 2.855 -5.295 -11.579 1.00 69.56 77 LEU A O 1
ATOM 617 N N . ALA A 1 78 ? 1.231 -6.296 -12.697 1.00 64.12 78 ALA A N 1
ATOM 618 C CA . ALA A 1 78 ? 2.155 -7.016 -13.580 1.00 64.12 78 ALA A CA 1
ATOM 619 C C . ALA A 1 78 ? 2.775 -6.083 -14.647 1.00 64.12 78 ALA A C 1
ATOM 621 O O . ALA A 1 78 ? 2.499 -6.211 -15.838 1.00 64.12 78 ALA A O 1
ATOM 622 N N . TRP A 1 79 ? 3.581 -5.107 -14.219 1.00 64.31 79 TRP A N 1
ATOM 623 C CA . TRP A 1 79 ? 4.219 -4.117 -15.080 1.00 64.31 79 TRP A CA 1
ATOM 624 C C . TRP A 1 79 ? 5.681 -3.910 -14.688 1.00 64.31 79 TRP A C 1
ATOM 626 O O . TRP A 1 79 ? 5.986 -3.546 -13.559 1.00 64.31 79 TRP A O 1
ATOM 636 N N . SER A 1 80 ? 6.584 -4.119 -15.643 1.00 55.25 80 SER A N 1
ATOM 637 C CA . SER A 1 80 ? 8.033 -3.985 -15.456 1.00 55.25 80 SER A CA 1
ATOM 638 C C . SER A 1 80 ? 8.574 -2.602 -15.837 1.00 55.25 80 SER A C 1
ATOM 640 O O . SER A 1 80 ? 9.780 -2.417 -15.904 1.00 55.25 80 SER A O 1
ATOM 642 N N . GLY A 1 81 ? 7.718 -1.640 -16.188 1.00 64.00 81 GLY A N 1
ATOM 643 C CA . GLY A 1 81 ? 8.134 -0.282 -16.550 1.00 64.00 81 GLY A CA 1
ATOM 644 C C . GLY A 1 81 ? 7.868 0.730 -15.438 1.00 64.00 81 GLY A C 1
ATOM 645 O O . GLY A 1 81 ? 7.566 0.369 -14.304 1.00 64.00 81 GLY A O 1
ATOM 646 N N . ASN A 1 82 ? 7.898 2.015 -15.790 1.00 69.69 82 ASN A N 1
ATOM 647 C CA . ASN A 1 82 ? 7.489 3.082 -14.879 1.00 69.69 82 ASN A CA 1
ATOM 648 C C . ASN A 1 82 ? 6.024 2.882 -14.464 1.00 69.69 82 ASN A C 1
ATOM 650 O O . ASN A 1 82 ? 5.123 2.836 -15.309 1.00 69.69 82 ASN A O 1
ATOM 654 N N . PHE A 1 83 ? 5.787 2.779 -13.160 1.00 75.94 83 PHE A N 1
ATOM 655 C CA . PHE A 1 83 ? 4.454 2.653 -12.581 1.00 75.94 83 PHE A CA 1
ATOM 656 C C . PHE A 1 83 ? 4.237 3.690 -11.483 1.00 75.94 83 PHE A C 1
ATOM 658 O O . PHE A 1 83 ? 5.180 4.172 -10.849 1.00 75.94 83 PHE A O 1
ATOM 665 N N . ALA A 1 84 ? 2.969 4.026 -11.265 1.00 78.25 84 ALA A N 1
ATOM 666 C CA . ALA A 1 84 ? 2.516 4.794 -10.119 1.00 78.25 84 ALA A CA 1
ATOM 667 C C . ALA A 1 84 ? 1.316 4.086 -9.484 1.00 78.25 84 ALA A C 1
ATOM 669 O O . ALA A 1 84 ? 0.327 3.787 -10.157 1.00 78.25 84 ALA A O 1
ATOM 670 N N . LEU A 1 85 ? 1.429 3.825 -8.185 1.00 80.44 85 LEU A N 1
ATOM 671 C CA . LEU A 1 85 ? 0.362 3.355 -7.314 1.00 80.44 85 LEU A CA 1
ATOM 672 C C . LEU A 1 85 ? -0.017 4.504 -6.382 1.00 80.44 85 LEU A C 1
ATOM 674 O O . LEU A 1 85 ? 0.801 4.970 -5.587 1.00 80.44 85 LEU A O 1
ATOM 678 N N . ASN A 1 86 ? -1.253 4.966 -6.492 1.00 86.19 86 ASN A N 1
ATOM 679 C CA . ASN A 1 86 ? -1.817 5.999 -5.639 1.00 86.19 86 ASN A CA 1
ATOM 680 C C . ASN A 1 86 ? -2.793 5.356 -4.655 1.00 86.19 86 ASN A C 1
ATOM 682 O O . ASN A 1 86 ? -3.709 4.644 -5.067 1.00 86.19 86 ASN A O 1
ATOM 686 N N . PHE A 1 87 ? -2.591 5.636 -3.374 1.00 88.19 87 PHE A N 1
ATOM 687 C CA . PHE A 1 87 ? -3.444 5.244 -2.263 1.00 88.19 87 PHE A CA 1
ATOM 688 C C . PHE A 1 87 ? -4.006 6.525 -1.655 1.00 88.19 87 PHE A C 1
ATOM 690 O O . PHE A 1 87 ? -3.284 7.278 -1.005 1.00 88.19 87 PHE A O 1
ATOM 697 N N . GLU A 1 88 ? -5.272 6.805 -1.916 1.00 87.69 88 GLU A N 1
ATOM 698 C CA . GLU A 1 88 ? -5.954 7.999 -1.431 1.00 87.69 88 GLU A CA 1
ATOM 699 C C . GLU A 1 88 ? -6.957 7.603 -0.354 1.00 87.69 88 GLU A C 1
ATOM 701 O O . GLU A 1 88 ? -7.891 6.848 -0.625 1.00 87.69 88 GLU A O 1
ATOM 706 N N . LEU A 1 89 ? -6.745 8.096 0.865 1.00 89.25 89 LEU A N 1
ATOM 707 C CA . LEU A 1 89 ? -7.658 7.900 1.980 1.00 89.25 89 LEU A CA 1
ATOM 708 C C . LEU A 1 89 ? -8.495 9.162 2.177 1.00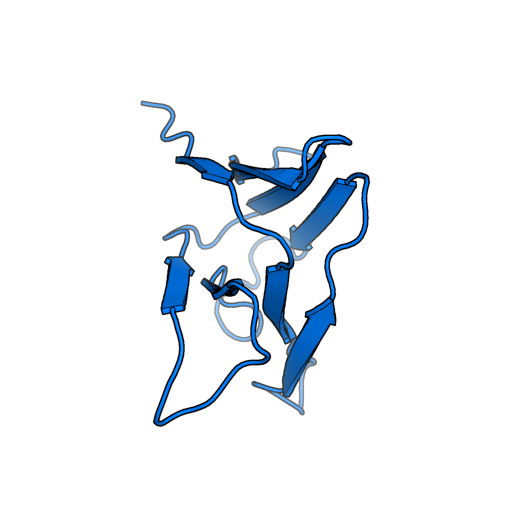 89.25 89 LEU A C 1
ATOM 710 O O . LEU A 1 89 ? -7.969 10.212 2.556 1.00 89.25 89 LEU A O 1
ATOM 714 N N . ASP A 1 90 ? -9.793 9.032 1.928 1.00 85.94 90 ASP A N 1
ATOM 715 C CA . ASP A 1 90 ? -10.763 10.111 2.096 1.00 85.94 90 ASP A CA 1
ATOM 716 C C . ASP A 1 90 ? -11.061 10.386 3.585 1.00 85.94 90 ASP A C 1
ATOM 718 O O . ASP A 1 90 ? -10.743 9.579 4.465 1.00 85.94 90 ASP A O 1
ATOM 722 N N . GLU A 1 91 ? -11.712 11.508 3.888 1.00 84.38 91 GLU A N 1
ATOM 723 C CA . GLU A 1 91 ? -12.161 11.872 5.243 1.00 84.38 91 GLU A CA 1
ATOM 724 C C . GLU A 1 91 ? -13.155 10.849 5.822 1.00 84.38 91 GLU A C 1
ATOM 726 O O . GLU A 1 91 ? -13.228 10.651 7.033 1.00 84.38 91 GLU A O 1
ATOM 731 N N . PHE A 1 92 ? -13.867 10.127 4.952 1.00 83.50 92 PHE A N 1
ATOM 732 C CA . PHE A 1 92 ? -14.789 9.047 5.316 1.00 83.50 92 PHE A CA 1
ATOM 733 C C . PHE A 1 92 ? -14.110 7.678 5.513 1.00 83.50 92 PHE A C 1
ATOM 735 O O . PHE A 1 92 ? -14.796 6.657 5.544 1.00 83.50 92 PHE A O 1
ATOM 742 N N . ASN A 1 93 ? -12.776 7.628 5.613 1.00 82.94 93 ASN A N 1
ATOM 743 C CA . ASN A 1 93 ? -11.977 6.395 5.674 1.00 82.94 93 ASN A CA 1
ATOM 744 C C . ASN A 1 93 ? -12.201 5.441 4.483 1.00 82.94 93 ASN A C 1
ATOM 746 O O . ASN A 1 93 ? -12.069 4.214 4.584 1.00 82.94 93 ASN A O 1
ATOM 750 N N . ILE A 1 94 ? -12.529 6.008 3.322 1.00 85.31 94 ILE A N 1
ATOM 751 C CA . ILE A 1 94 ? -12.641 5.255 2.076 1.00 85.31 94 ILE A CA 1
ATOM 752 C C . ILE A 1 94 ? -11.278 5.276 1.392 1.00 85.31 94 ILE A C 1
ATOM 754 O O . ILE A 1 94 ? -10.787 6.342 1.020 1.00 85.31 94 ILE A O 1
ATOM 758 N N . LEU A 1 95 ? -10.671 4.100 1.230 1.00 85.25 95 LEU A N 1
ATOM 759 C CA . LEU A 1 95 ? -9.403 3.949 0.527 1.00 85.25 95 LEU A CA 1
ATOM 760 C C . LEU A 1 95 ? -9.661 3.735 -0.964 1.00 85.25 95 LEU A C 1
ATOM 762 O O . LEU A 1 95 ? -10.270 2.738 -1.356 1.00 85.25 95 LEU A O 1
ATOM 766 N N . ASN A 1 96 ? -9.151 4.646 -1.788 1.00 86.88 96 ASN A N 1
ATOM 767 C CA . ASN A 1 96 ? -9.112 4.531 -3.239 1.00 86.88 96 ASN A CA 1
ATOM 768 C C . ASN A 1 96 ? -7.702 4.128 -3.678 1.00 86.88 96 ASN A C 1
ATOM 770 O O . ASN A 1 96 ? -6.724 4.818 -3.390 1.00 86.88 96 ASN A O 1
ATOM 774 N N . ILE A 1 97 ? -7.603 3.013 -4.399 1.00 84.50 97 ILE A N 1
ATOM 775 C CA . ILE A 1 97 ? -6.343 2.520 -4.959 1.00 84.50 97 ILE A CA 1
ATOM 776 C C . ILE A 1 97 ? -6.397 2.695 -6.467 1.00 84.50 97 ILE A C 1
ATOM 778 O O . ILE A 1 97 ? -7.301 2.164 -7.117 1.00 84.50 97 ILE A O 1
ATOM 782 N N . ILE A 1 98 ? -5.426 3.424 -7.011 1.00 83.56 98 ILE A N 1
ATOM 783 C CA . ILE A 1 98 ? -5.298 3.686 -8.443 1.00 83.56 98 ILE A CA 1
ATOM 784 C C . ILE A 1 98 ? -3.903 3.258 -8.881 1.00 83.56 98 ILE A C 1
ATOM 786 O O . ILE A 1 98 ? -2.908 3.865 -8.487 1.00 83.56 98 ILE A O 1
ATOM 790 N N . GLY A 1 99 ? -3.834 2.212 -9.701 1.00 77.38 99 GLY A N 1
ATOM 791 C CA . GLY A 1 99 ? -2.588 1.734 -10.297 1.00 77.38 99 GLY A CA 1
ATOM 792 C C . GLY A 1 99 ? -2.544 1.983 -11.797 1.00 77.38 99 GLY A C 1
ATOM 793 O O . GLY A 1 99 ? -3.506 1.666 -12.500 1.00 77.38 99 GLY A O 1
ATOM 794 N N . GLY A 1 100 ? -1.428 2.525 -12.287 1.00 71.69 100 GLY A N 1
ATOM 795 C CA . GLY A 1 100 ? -1.241 2.789 -13.710 1.00 71.69 100 GLY A CA 1
ATOM 796 C C . GLY A 1 100 ? 0.216 2.940 -14.140 1.00 71.69 100 GLY A C 1
ATOM 797 O O . GLY A 1 100 ? 1.139 3.022 -13.326 1.00 71.69 100 GLY A O 1
ATOM 798 N N . ILE A 1 101 ? 0.406 2.982 -15.459 1.00 67.81 101 ILE A N 1
ATOM 799 C CA . ILE A 1 101 ? 1.697 3.249 -16.097 1.00 67.81 101 ILE A CA 1
ATOM 800 C C . ILE A 1 101 ? 2.015 4.735 -15.912 1.00 67.81 101 ILE A C 1
ATOM 802 O O . ILE A 1 101 ? 1.248 5.598 -16.345 1.00 67.81 101 ILE A O 1
ATOM 806 N N . ASN A 1 102 ? 3.143 5.044 -15.274 1.00 64.94 102 ASN A N 1
ATOM 807 C CA . ASN A 1 102 ? 3.581 6.424 -15.095 1.00 64.94 102 ASN A CA 1
ATOM 808 C C . ASN A 1 102 ? 4.347 6.862 -16.348 1.00 64.94 102 ASN A C 1
ATOM 810 O O . ASN A 1 102 ? 5.452 6.391 -16.598 1.00 64.94 102 ASN A O 1
ATOM 814 N N . SER A 1 103 ? 3.749 7.743 -17.149 1.00 45.62 103 SER A N 1
ATOM 815 C CA . SER A 1 103 ? 4.333 8.222 -18.413 1.00 45.62 103 SER A CA 1
ATOM 816 C C . SER A 1 103 ? 5.173 9.493 -18.238 1.00 45.62 103 SER A C 1
ATOM 818 O O . SER A 1 103 ? 5.237 10.307 -19.154 1.00 45.62 103 SER A O 1
ATOM 820 N N . TYR A 1 104 ? 5.770 9.711 -17.061 1.00 48.53 104 TYR A N 1
ATOM 821 C CA . TYR A 1 104 ? 6.655 10.860 -16.870 1.00 48.53 104 TYR A CA 1
ATOM 822 C C . TYR A 1 104 ? 7.941 10.669 -17.688 1.00 48.53 104 TYR A C 1
ATOM 824 O O . TYR A 1 104 ? 8.677 9.706 -17.470 1.00 48.53 104 TYR A O 1
ATOM 832 N N . SER A 1 105 ? 8.124 11.579 -18.648 1.00 42.31 105 SER A N 1
ATOM 833 C CA . SER A 1 105 ? 9.333 11.841 -19.436 1.00 42.31 105 SER A CA 1
ATOM 834 C C . SER A 1 105 ? 10.161 12.942 -18.785 1.00 42.31 105 SER A C 1
ATOM 836 O O . SER A 1 105 ? 9.588 13.725 -17.992 1.00 42.31 105 SER A O 1
#

Secondary structure (DSSP, 8-state):
----EEEEEE-S-EEEEEEEEETTEEEEEEEEEPPSEEEEEE---TT-TTSS---EEEEEESS---SSSSEEEEEE----S-EEEEEEE-TTSEEEEEEEE----

Foldseek 3Di:
DFDKDKDKDAADWKWKWAFFFDDVRGGDTDTDTDDAAKDKDKDPDAPPQPDHHFQKIKIFGPDDDDPPDGDIDIDGDPDSGIKMWMWHQHPNRMTIIIIGHDPDD

pLDDT: mean 70.2, std 15.08, range [32.31, 89.25]